Protein AF-A0A7V2W5A9-F1 (afdb_monomer_lite)

Structure (mmCIF, N/CA/C/O backbone):
data_AF-A0A7V2W5A9-F1
#
_entry.id   AF-A0A7V2W5A9-F1
#
loop_
_atom_site.group_PDB
_atom_site.id
_atom_site.type_symbol
_atom_site.label_atom_id
_atom_site.label_alt_id
_atom_site.label_comp_id
_atom_site.label_asym_id
_atom_site.label_entity_id
_atom_site.label_seq_id
_atom_site.pdbx_PDB_ins_code
_atom_site.Cartn_x
_atom_site.Cartn_y
_atom_site.Cartn_z
_atom_site.occupancy
_atom_site.B_iso_or_equiv
_atom_site.auth_seq_id
_atom_site.auth_comp_id
_atom_site.auth_asym_id
_atom_site.auth_atom_id
_atom_site.pdbx_PDB_model_num
ATOM 1 N N . MET A 1 1 ? -8.455 42.600 75.336 1.00 36.53 1 MET A N 1
ATOM 2 C CA . MET A 1 1 ? -7.181 43.106 74.773 1.00 36.53 1 MET A CA 1
ATOM 3 C C . MET A 1 1 ? -6.445 41.886 74.220 1.00 36.53 1 MET A C 1
ATOM 5 O O . MET A 1 1 ? -6.240 40.963 74.986 1.00 36.53 1 MET A O 1
ATOM 9 N N . LYS A 1 2 ? -6.427 41.684 72.889 1.00 42.41 2 LYS A N 1
ATOM 10 C CA . LYS A 1 2 ? -5.271 41.972 72.000 1.00 42.41 2 LYS A CA 1
ATOM 11 C C . LYS A 1 2 ? -4.035 41.168 72.474 1.00 42.41 2 LYS A C 1
ATOM 13 O O . LYS A 1 2 ? -3.541 41.466 73.545 1.00 42.41 2 LYS A O 1
ATOM 18 N N . ASN A 1 3 ? -3.520 40.133 71.799 1.00 45.41 3 ASN A N 1
ATOM 19 C CA . ASN A 1 3 ? -3.245 40.004 70.365 1.00 45.41 3 ASN A CA 1
ATOM 20 C C . ASN A 1 3 ? -3.138 38.535 69.910 1.00 45.41 3 ASN A C 1
ATOM 22 O O . ASN A 1 3 ? -2.697 37.664 70.652 1.00 45.41 3 ASN A O 1
ATOM 26 N N . VAL A 1 4 ? -3.516 38.318 68.652 1.00 49.53 4 VAL A N 1
ATOM 27 C CA . VAL A 1 4 ? -3.423 37.076 67.879 1.00 49.53 4 VAL A CA 1
ATOM 28 C C . VAL A 1 4 ? -1.968 36.850 67.450 1.00 49.53 4 VAL A C 1
ATOM 30 O O . VAL A 1 4 ? -1.374 37.734 66.836 1.00 49.53 4 VAL A O 1
ATOM 33 N N . ILE A 1 5 ? -1.399 35.679 67.748 1.00 51.94 5 ILE A N 1
ATOM 34 C CA . ILE A 1 5 ? -0.129 35.222 67.163 1.00 51.94 5 ILE A CA 1
ATOM 35 C C . ILE A 1 5 ? -0.466 34.537 65.836 1.00 51.94 5 ILE A C 1
ATOM 37 O O . ILE A 1 5 ? -1.083 33.475 65.802 1.00 51.94 5 ILE A O 1
ATOM 41 N N . LEU A 1 6 ? -0.111 35.204 64.739 1.00 44.03 6 LEU A N 1
ATOM 42 C CA . LEU A 1 6 ? -0.330 34.758 63.368 1.00 44.03 6 LEU A CA 1
ATOM 43 C C . LEU A 1 6 ? 0.774 33.753 62.986 1.00 44.03 6 LEU A C 1
ATOM 45 O O . LEU A 1 6 ? 1.862 34.139 62.561 1.00 44.03 6 LEU A O 1
ATOM 49 N N . SER A 1 7 ? 0.521 32.457 63.161 1.00 49.25 7 SER A N 1
ATOM 50 C CA . SER A 1 7 ? 1.368 31.400 62.598 1.00 49.25 7 SER A CA 1
ATOM 51 C C . SER A 1 7 ? 1.099 31.289 61.097 1.00 49.25 7 SER A C 1
ATOM 53 O O . SER A 1 7 ? 0.089 30.732 60.672 1.00 49.25 7 SER A O 1
ATOM 55 N N . VAL A 1 8 ? 2.001 31.845 60.286 1.00 46.22 8 VAL A N 1
ATOM 56 C CA . VAL A 1 8 ? 2.023 31.676 58.828 1.00 46.22 8 VAL A CA 1
ATOM 57 C C . VAL A 1 8 ? 2.425 30.231 58.526 1.00 46.22 8 VAL A C 1
ATOM 59 O O . VAL A 1 8 ? 3.604 29.890 58.472 1.00 46.22 8 VAL A O 1
ATOM 62 N N . ALA A 1 9 ? 1.426 29.362 58.384 1.00 49.00 9 ALA A N 1
ATOM 63 C CA . ALA A 1 9 ? 1.604 28.025 57.843 1.00 49.00 9 ALA A CA 1
ATOM 64 C C . ALA A 1 9 ? 1.901 28.145 56.343 1.00 49.00 9 ALA A C 1
ATOM 66 O O . ALA A 1 9 ? 1.064 28.568 55.546 1.00 49.00 9 ALA A O 1
ATOM 67 N N . PHE A 1 10 ? 3.131 27.795 55.990 1.00 45.03 10 PHE A N 1
ATOM 68 C CA . PHE A 1 10 ? 3.640 27.657 54.635 1.00 45.03 10 PHE A CA 1
ATOM 69 C C . PHE A 1 10 ? 2.857 26.531 53.927 1.00 45.03 10 PHE A C 1
ATOM 71 O O . PHE A 1 10 ? 3.225 25.360 53.987 1.00 45.03 10 PHE A O 1
ATOM 78 N N . LEU A 1 11 ? 1.729 26.871 53.297 1.00 42.75 11 LEU A N 1
ATOM 79 C CA . LEU A 1 11 ? 1.000 25.984 52.388 1.00 42.75 11 LEU A CA 1
ATOM 80 C C . LEU A 1 11 ? 1.792 25.897 51.080 1.00 42.75 11 LEU A C 1
ATOM 82 O O . LEU A 1 11 ? 1.530 26.605 50.108 1.00 42.75 11 LEU A O 1
ATOM 86 N N . LEU A 1 12 ? 2.801 25.025 51.085 1.00 46.38 12 LEU A N 1
ATOM 87 C CA . LEU A 1 12 ? 3.391 24.463 49.877 1.00 46.38 12 LEU A CA 1
ATOM 88 C C . LEU A 1 12 ? 2.286 23.704 49.139 1.00 46.38 12 LEU A C 1
ATOM 90 O O . LEU A 1 12 ? 2.036 22.527 49.395 1.00 46.38 12 LEU A O 1
ATOM 94 N N . PHE A 1 13 ? 1.608 24.398 48.227 1.00 51.25 13 PHE A N 1
ATOM 95 C CA . PHE A 1 13 ? 0.868 23.760 47.152 1.00 51.25 13 PHE A CA 1
ATOM 96 C C . PHE A 1 13 ? 1.877 22.978 46.308 1.00 51.25 13 PHE A C 1
ATOM 98 O O . PHE A 1 13 ? 2.523 23.517 45.411 1.00 51.25 13 PHE A O 1
ATOM 105 N N . GLY A 1 14 ? 2.033 21.697 46.636 1.00 50.50 14 GLY A N 1
ATOM 106 C CA . GLY A 1 14 ? 2.596 20.713 45.731 1.00 50.50 14 GLY A CA 1
ATOM 107 C C . GLY A 1 14 ? 1.685 20.633 44.516 1.00 50.50 14 GLY A C 1
ATOM 108 O O . GLY A 1 14 ? 0.684 19.921 44.530 1.00 50.50 14 GLY A O 1
ATOM 109 N N . LEU A 1 15 ? 2.007 21.405 43.480 1.00 51.94 15 LEU A N 1
ATOM 110 C CA . LEU A 1 15 ? 1.480 21.160 42.149 1.00 51.94 15 LEU A CA 1
ATOM 111 C C . LEU A 1 15 ? 1.852 19.712 41.801 1.00 51.94 15 LEU A C 1
ATOM 113 O O . LEU A 1 15 ? 3.042 19.383 41.865 1.00 51.94 15 LEU A O 1
ATOM 117 N N . PRO A 1 16 ? 0.899 18.833 41.443 1.00 52.03 16 PRO A N 1
ATOM 118 C CA . PRO A 1 16 ? 1.269 17.608 40.769 1.00 52.03 16 PRO A CA 1
ATOM 119 C C . PRO A 1 16 ? 1.918 18.044 39.458 1.00 52.03 16 PRO A C 1
ATOM 121 O O . PRO A 1 16 ? 1.254 18.506 38.530 1.00 52.03 16 PRO A O 1
ATOM 124 N N . VAL A 1 17 ? 3.246 17.961 39.413 1.00 51.31 17 VAL A N 1
ATOM 125 C CA . VAL A 1 17 ? 3.994 17.976 38.166 1.00 51.31 17 VAL A CA 1
ATOM 126 C C . VAL A 1 17 ? 3.493 16.753 37.418 1.00 51.31 17 VAL A C 1
ATOM 128 O O . VAL A 1 17 ? 3.913 15.628 37.685 1.00 51.31 17 VAL A O 1
ATOM 131 N N . PHE A 1 18 ? 2.523 16.960 36.528 1.00 56.31 18 PHE A N 1
ATOM 132 C CA . PHE A 1 18 ? 2.207 15.987 35.505 1.00 56.31 18 PHE A CA 1
ATOM 133 C C . PHE A 1 18 ? 3.495 15.811 34.714 1.00 56.31 18 PHE A C 1
ATOM 135 O O . PHE A 1 18 ? 3.869 16.665 33.912 1.00 56.31 18 PHE A O 1
ATOM 142 N N . SER A 1 19 ? 4.209 14.727 35.008 1.00 40.50 19 SER A N 1
ATOM 143 C CA . SER A 1 19 ? 5.257 14.211 34.149 1.00 40.50 19 SER A CA 1
ATOM 144 C C . SER A 1 19 ? 4.586 13.899 32.816 1.00 40.50 19 SER A C 1
ATOM 146 O O . SER A 1 19 ? 4.001 12.833 32.632 1.00 40.50 19 SER A O 1
ATOM 148 N N . GLN A 1 20 ? 4.578 14.881 31.913 1.00 50.53 20 GLN A N 1
ATOM 149 C CA . GLN A 1 20 ? 4.305 14.659 30.506 1.00 50.53 20 GLN A CA 1
ATOM 150 C C . GLN A 1 20 ? 5.474 13.820 30.021 1.00 50.53 20 GLN A C 1
ATOM 152 O O . GLN A 1 20 ? 6.521 14.340 29.639 1.00 50.53 20 GLN A O 1
ATOM 157 N N . THR A 1 21 ? 5.327 12.502 30.139 1.00 51.62 21 THR A N 1
ATOM 158 C CA . THR A 1 21 ? 6.227 11.569 29.481 1.00 51.62 21 THR A CA 1
ATOM 159 C C . THR A 1 21 ? 6.187 11.976 28.013 1.00 51.62 21 THR A C 1
ATOM 161 O O . THR A 1 21 ? 5.092 11.984 27.442 1.00 51.62 21 THR A O 1
ATOM 164 N N . PRO A 1 22 ? 7.306 12.410 27.408 1.00 47.84 22 PRO A N 1
ATOM 165 C CA . PRO A 1 22 ? 7.293 12.727 25.995 1.00 47.84 22 PRO A CA 1
ATOM 166 C C . PRO A 1 22 ? 6.812 11.466 25.286 1.00 47.84 22 PRO A C 1
ATOM 168 O O . PRO A 1 22 ? 7.380 10.390 25.488 1.00 47.84 22 PRO A O 1
ATOM 171 N N . LEU A 1 23 ? 5.704 11.589 24.548 1.00 55.34 23 LEU A N 1
ATOM 172 C CA . LEU A 1 23 ? 5.180 10.514 23.717 1.00 55.34 23 LEU A CA 1
ATOM 173 C C . LEU A 1 23 ? 6.363 9.964 22.925 1.00 55.34 23 LEU A C 1
ATOM 175 O O . LEU A 1 23 ? 7.012 10.708 22.186 1.00 55.34 23 LEU A O 1
ATOM 179 N N . ALA A 1 24 ? 6.688 8.688 23.144 1.00 53.81 24 ALA A N 1
ATOM 180 C CA . ALA A 1 24 ? 7.722 8.024 22.371 1.00 53.81 24 ALA A CA 1
ATOM 181 C C . ALA A 1 24 ? 7.428 8.249 20.876 1.00 53.81 24 ALA A C 1
ATOM 183 O O . ALA A 1 24 ? 6.248 8.269 20.501 1.00 53.81 24 ALA A O 1
ATOM 184 N N . PRO A 1 25 ? 8.454 8.434 20.024 1.00 59.91 25 PRO A N 1
ATOM 185 C CA . PRO A 1 25 ? 8.235 8.637 18.600 1.00 59.91 25 PRO A CA 1
ATOM 186 C C . PRO A 1 25 ? 7.333 7.527 18.056 1.00 59.91 25 PRO A C 1
ATOM 188 O O . PRO A 1 25 ? 7.646 6.345 18.206 1.00 59.91 25 PRO A O 1
ATOM 191 N N . GLN A 1 26 ? 6.195 7.901 17.467 1.00 72.38 26 GLN A N 1
ATOM 192 C CA . GLN A 1 26 ? 5.292 6.923 16.870 1.00 72.38 26 GLN A CA 1
ATOM 193 C C . GLN A 1 26 ? 6.015 6.198 15.734 1.00 72.38 26 GLN A C 1
ATOM 195 O O . GLN A 1 26 ? 6.620 6.835 14.869 1.00 72.38 26 GLN A O 1
ATOM 200 N N . SER A 1 27 ? 5.921 4.870 15.720 1.00 88.81 27 SER A N 1
ATOM 201 C CA . SER A 1 27 ? 6.413 4.046 14.610 1.00 88.81 27 SER A CA 1
ATOM 202 C C . SER A 1 27 ? 5.723 4.416 13.290 1.00 88.81 27 SER A C 1
ATOM 204 O O . SER A 1 27 ? 4.585 4.887 13.294 1.00 88.81 27 SER A O 1
ATOM 206 N N . GLU A 1 28 ? 6.364 4.145 12.149 1.00 89.94 28 GLU A N 1
ATOM 207 C CA . GLU A 1 28 ? 5.771 4.388 10.820 1.00 89.94 28 GLU A CA 1
ATOM 208 C C . GLU A 1 28 ? 4.409 3.689 10.659 1.00 89.94 28 GLU A C 1
ATOM 210 O O . GLU A 1 28 ? 3.465 4.260 10.114 1.00 89.94 28 GLU A O 1
ATOM 215 N N . ALA A 1 29 ? 4.268 2.484 11.224 1.00 91.75 29 ALA A N 1
ATOM 216 C CA . ALA A 1 29 ? 3.006 1.751 11.250 1.00 91.75 29 ALA A CA 1
ATOM 217 C C . ALA A 1 29 ? 1.906 2.489 12.029 1.00 91.75 29 ALA A C 1
ATOM 219 O O . ALA A 1 29 ? 0.757 2.502 11.589 1.00 91.75 29 ALA A O 1
ATOM 220 N N . GLN A 1 30 ? 2.241 3.114 13.161 1.00 94.12 30 GLN A N 1
ATOM 221 C CA . GLN A 1 30 ? 1.292 3.911 13.943 1.00 94.12 30 GLN A CA 1
ATOM 222 C C . GLN A 1 30 ? 0.895 5.183 13.197 1.00 94.12 30 GLN A C 1
ATOM 224 O O . GLN A 1 30 ? -0.295 5.443 13.063 1.00 94.12 30 GLN A O 1
ATOM 229 N N . GLN A 1 31 ? 1.858 5.920 12.641 1.00 92.75 31 GLN A N 1
ATOM 230 C CA . GLN A 1 31 ? 1.579 7.154 11.896 1.00 92.75 31 GLN A CA 1
ATOM 231 C C . GLN A 1 31 ? 0.649 6.901 10.704 1.00 92.75 31 GLN A C 1
ATOM 233 O O . GLN A 1 31 ? -0.338 7.613 10.514 1.00 92.75 31 GLN A O 1
ATOM 238 N N . LEU A 1 32 ? 0.928 5.848 9.931 1.00 92.62 32 LEU A N 1
ATOM 239 C CA . LEU A 1 32 ? 0.083 5.450 8.810 1.00 92.62 32 LEU A CA 1
ATOM 240 C C . LEU A 1 32 ? -1.301 4.990 9.288 1.00 92.62 32 LEU A C 1
ATOM 242 O O . LEU A 1 32 ? -2.311 5.341 8.687 1.00 92.62 32 LEU A O 1
ATOM 246 N N . THR A 1 33 ? -1.371 4.259 10.402 1.00 95.38 33 THR A N 1
ATOM 247 C CA . THR A 1 33 ? -2.655 3.842 10.983 1.00 95.38 33 THR A CA 1
ATOM 248 C C . THR A 1 33 ? -3.508 5.035 11.392 1.00 95.38 33 THR A C 1
ATOM 250 O O . THR A 1 33 ? -4.687 5.057 11.057 1.00 95.38 33 THR A O 1
ATOM 253 N N . GLU A 1 34 ? -2.937 6.035 12.064 1.00 95.31 34 GLU A N 1
ATOM 254 C CA . GLU A 1 34 ? -3.666 7.248 12.455 1.00 95.31 34 GLU A CA 1
ATOM 255 C C . GLU A 1 34 ? -4.186 8.013 11.238 1.00 95.31 34 GLU A C 1
ATOM 257 O O . GLU A 1 34 ? -5.321 8.491 11.223 1.00 95.31 34 GLU A O 1
ATOM 262 N N . LYS A 1 35 ? -3.382 8.085 10.177 1.00 93.75 35 LYS A N 1
ATOM 263 C CA . LYS A 1 35 ? -3.783 8.770 8.952 1.00 93.75 35 LYS A CA 1
ATOM 264 C C . LYS A 1 35 ? -4.927 8.054 8.236 1.00 93.75 35 LYS A C 1
ATOM 266 O O . LYS A 1 35 ? -5.906 8.696 7.857 1.00 93.75 35 LYS A O 1
ATOM 271 N N . LEU A 1 36 ? -4.861 6.725 8.139 1.00 94.25 36 LEU A N 1
ATOM 272 C CA . LEU A 1 36 ? -5.949 5.910 7.595 1.00 94.25 36 LEU A CA 1
ATOM 273 C C . LEU A 1 36 ? -7.187 5.948 8.503 1.00 94.25 36 LEU A C 1
ATOM 275 O O . LEU A 1 36 ? -8.307 5.972 7.995 1.00 94.25 36 LEU A O 1
ATOM 279 N N . ALA A 1 37 ? -6.998 6.007 9.824 1.00 96.25 37 ALA A N 1
ATOM 280 C CA . ALA A 1 37 ? -8.078 6.161 10.791 1.00 96.25 37 ALA A CA 1
ATOM 281 C C . ALA A 1 37 ? -8.835 7.470 10.580 1.00 96.25 37 ALA A C 1
ATOM 283 O O . ALA A 1 37 ? -10.057 7.446 10.461 1.00 96.25 37 ALA A O 1
ATOM 284 N N . ALA A 1 38 ? -8.122 8.587 10.435 1.00 95.94 38 ALA A N 1
ATOM 285 C CA . ALA A 1 38 ? -8.730 9.877 10.127 1.00 95.94 38 ALA A CA 1
ATOM 286 C C . ALA A 1 38 ? -9.415 9.877 8.751 1.00 95.94 38 ALA A C 1
ATOM 288 O O . ALA A 1 38 ? -10.526 10.379 8.600 1.00 95.94 38 ALA A O 1
ATOM 289 N N . LYS A 1 39 ? -8.768 9.284 7.745 1.00 94.19 39 LYS A N 1
ATOM 290 C CA . LYS A 1 39 ? -9.245 9.271 6.361 1.00 94.19 39 LYS A CA 1
ATOM 291 C C . LYS A 1 39 ? -10.537 8.482 6.168 1.00 94.19 39 LYS A C 1
ATOM 293 O O . LYS A 1 39 ? -11.439 8.942 5.471 1.00 94.19 39 LYS A O 1
ATOM 298 N N . TYR A 1 40 ? -10.605 7.288 6.744 1.00 95.56 40 TYR A N 1
ATOM 299 C CA . TYR A 1 40 ? -11.774 6.418 6.637 1.00 95.56 40 TYR A CA 1
ATOM 300 C C . TYR A 1 40 ? -12.713 6.558 7.836 1.00 95.56 40 TYR A C 1
ATOM 302 O O . TYR A 1 40 ? -13.711 5.852 7.892 1.00 95.56 40 TYR A O 1
ATOM 310 N N . ASN A 1 41 ? -12.419 7.448 8.789 1.00 96.69 41 ASN A N 1
ATOM 311 C CA . ASN A 1 41 ? -13.156 7.554 10.047 1.00 96.69 41 ASN A CA 1
ATOM 312 C C . ASN A 1 41 ? -13.314 6.173 10.719 1.0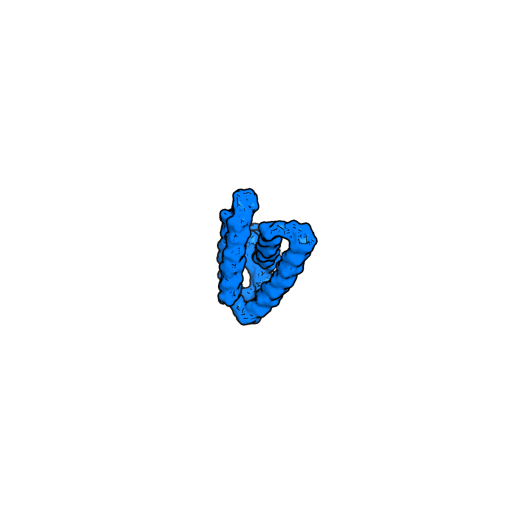0 96.69 41 ASN A C 1
ATOM 314 O O . ASN A 1 41 ? -14.428 5.693 10.933 1.00 96.69 41 ASN A O 1
ATOM 318 N N . LEU A 1 42 ? -12.187 5.486 10.935 1.00 97.44 42 LEU A N 1
ATOM 319 C CA . LEU A 1 42 ? -12.172 4.133 11.494 1.00 97.44 42 LEU A CA 1
ATOM 320 C C . LEU A 1 42 ? -12.645 4.141 12.949 1.00 97.44 42 LEU A C 1
ATOM 322 O O . LEU A 1 42 ? -12.292 5.034 13.719 1.00 97.44 42 LEU A O 1
ATOM 326 N N . THR A 1 43 ? -13.384 3.105 13.342 1.00 97.88 43 THR A N 1
ATOM 327 C CA . THR A 1 43 ? -13.659 2.840 14.760 1.00 97.88 43 THR A CA 1
ATOM 328 C C . THR A 1 43 ? -12.380 2.427 15.493 1.00 97.88 43 THR A C 1
ATOM 330 O O . THR A 1 43 ? -11.403 2.018 14.865 1.00 97.88 43 THR A O 1
ATOM 333 N N . GLU A 1 44 ? -12.383 2.472 16.826 1.00 97.25 44 GLU A N 1
ATOM 334 C CA . GLU A 1 44 ? -11.228 2.023 17.621 1.00 97.25 44 GLU A CA 1
ATOM 335 C C . GLU A 1 44 ? -10.867 0.551 17.349 1.00 97.25 44 GLU A C 1
ATOM 337 O O . GLU A 1 44 ? -9.688 0.222 17.212 1.00 97.25 44 GLU A O 1
ATOM 342 N N . ASP A 1 45 ? -11.865 -0.316 17.155 1.00 97.56 45 ASP A N 1
ATOM 343 C CA . ASP A 1 45 ? -11.641 -1.720 16.788 1.00 97.56 45 ASP A CA 1
ATOM 344 C C . ASP A 1 45 ? -10.984 -1.839 15.403 1.00 97.56 45 ASP A C 1
ATOM 346 O O . ASP A 1 45 ? -9.964 -2.511 15.235 1.00 97.56 45 ASP A O 1
ATOM 350 N N . GLN A 1 46 ? -11.511 -1.121 14.403 1.00 97.81 46 GLN A N 1
ATOM 351 C CA . GLN A 1 46 ? -10.933 -1.095 13.056 1.00 97.81 46 GLN A CA 1
ATOM 352 C C . GLN A 1 46 ? -9.516 -0.517 13.051 1.00 97.81 46 GLN A C 1
ATOM 354 O O . GLN A 1 46 ? -8.667 -0.953 12.274 1.00 97.81 46 GLN A O 1
ATOM 359 N N . LYS A 1 47 ? -9.252 0.473 13.903 1.00 97.88 47 LYS A N 1
ATOM 360 C CA . LYS A 1 47 ? -7.946 1.106 14.062 1.00 97.88 47 LYS A CA 1
ATOM 361 C C . LYS A 1 47 ? -6.930 0.145 14.682 1.00 97.88 47 LYS A C 1
ATOM 363 O O . LYS A 1 47 ? -5.796 0.083 14.203 1.00 97.88 47 LYS A O 1
ATOM 368 N N . ALA A 1 48 ? -7.326 -0.640 15.684 1.00 97.19 48 ALA A N 1
ATOM 369 C CA . ALA A 1 48 ? -6.481 -1.686 16.258 1.00 97.19 48 ALA A CA 1
ATOM 370 C C . ALA A 1 48 ? -6.120 -2.754 15.211 1.00 97.19 48 ALA A C 1
ATOM 372 O O . ALA A 1 48 ? -4.941 -3.085 15.042 1.00 97.19 48 ALA A O 1
ATOM 373 N N . ASP A 1 49 ? -7.103 -3.217 14.436 1.00 97.25 49 ASP A N 1
ATOM 374 C CA . ASP A 1 49 ? -6.868 -4.157 13.335 1.00 97.25 49 ASP A CA 1
ATOM 375 C C . ASP A 1 49 ? -5.976 -3.547 12.244 1.00 97.25 49 ASP A C 1
ATOM 377 O O . ASP A 1 49 ? -5.058 -4.200 11.736 1.00 97.25 49 ASP A O 1
ATOM 381 N N . MET A 1 50 ? -6.194 -2.273 11.909 1.00 96.31 50 MET A N 1
ATOM 382 C CA . MET A 1 50 ? -5.384 -1.546 10.933 1.00 96.31 50 MET A CA 1
ATOM 383 C C . MET A 1 50 ? -3.922 -1.471 11.374 1.00 96.31 50 MET A C 1
ATOM 385 O O . MET A 1 50 ? -3.031 -1.713 10.558 1.00 96.31 50 MET A O 1
ATOM 389 N N . LEU A 1 51 ? -3.657 -1.233 12.661 1.00 96.44 51 LEU A N 1
ATOM 390 C CA . LEU A 1 51 ? -2.296 -1.206 13.193 1.00 96.44 51 LEU A CA 1
ATOM 391 C C . LEU A 1 51 ? -1.563 -2.529 12.958 1.00 96.44 51 LEU A C 1
ATOM 393 O O . LEU A 1 51 ? -0.427 -2.529 12.475 1.00 96.44 51 LEU A O 1
ATOM 397 N N . VAL A 1 52 ? -2.217 -3.657 13.238 1.00 96.38 52 VAL A N 1
ATOM 398 C CA . VAL A 1 52 ? -1.642 -4.993 13.003 1.00 96.38 52 VAL A CA 1
ATOM 399 C C . VAL A 1 52 ? -1.339 -5.199 11.517 1.00 96.38 52 VAL A C 1
ATOM 401 O O . VAL A 1 52 ? -0.292 -5.745 11.145 1.00 96.38 52 VAL A O 1
ATOM 404 N N . VAL A 1 53 ? -2.236 -4.733 10.647 1.00 94.69 53 VAL A N 1
ATOM 405 C CA . VAL A 1 53 ? -2.061 -4.804 9.193 1.00 94.69 53 VAL A CA 1
ATOM 406 C C . VAL A 1 53 ? -0.858 -3.979 8.747 1.00 94.69 53 VAL A C 1
ATOM 408 O O . VAL A 1 53 ? -0.046 -4.501 7.975 1.00 94.69 53 VAL A O 1
ATOM 411 N N . GLN A 1 54 ? -0.698 -2.754 9.255 1.00 94.31 54 GLN A N 1
ATOM 412 C CA . GLN A 1 54 ? 0.441 -1.904 8.910 1.00 94.31 54 GLN A CA 1
ATOM 413 C C . GLN A 1 54 ? 1.756 -2.484 9.419 1.00 94.31 54 GLN A C 1
ATOM 415 O O . GLN A 1 54 ? 2.699 -2.609 8.642 1.00 94.31 54 GLN A O 1
ATOM 420 N N . GLN A 1 55 ? 1.816 -2.945 10.669 1.00 94.62 55 GLN A N 1
ATOM 421 C CA . GLN A 1 55 ? 3.015 -3.593 11.215 1.00 94.62 55 GLN A CA 1
ATOM 422 C C . GLN A 1 55 ? 3.467 -4.781 10.355 1.00 94.62 55 GLN A C 1
ATOM 424 O O . GLN A 1 55 ? 4.649 -4.909 10.025 1.00 94.62 55 GLN A O 1
ATOM 429 N N . ARG A 1 56 ? 2.522 -5.634 9.937 1.00 94.44 56 ARG A N 1
ATOM 430 C CA . ARG A 1 56 ? 2.813 -6.745 9.024 1.00 94.44 56 ARG A CA 1
ATOM 431 C C . ARG A 1 56 ? 3.282 -6.249 7.658 1.00 94.44 56 ARG A C 1
ATOM 433 O O . ARG A 1 56 ? 4.201 -6.838 7.100 1.00 94.44 56 ARG A O 1
ATOM 440 N N . ASN A 1 57 ? 2.656 -5.208 7.113 1.00 91.44 57 ASN A N 1
ATOM 441 C CA . ASN A 1 57 ? 3.030 -4.657 5.813 1.00 91.44 57 ASN A CA 1
ATOM 442 C C . ASN A 1 57 ? 4.469 -4.119 5.830 1.00 91.44 57 ASN A C 1
ATOM 444 O O . ASN A 1 57 ? 5.262 -4.501 4.975 1.00 91.44 57 ASN A O 1
ATOM 448 N N . PHE A 1 58 ? 4.834 -3.330 6.843 1.00 92.00 58 PHE A N 1
ATOM 449 C CA . PHE A 1 58 ? 6.197 -2.815 7.009 1.00 92.00 58 PHE A CA 1
ATOM 450 C C . PHE A 1 58 ? 7.230 -3.934 7.166 1.00 92.00 58 PHE A C 1
ATOM 452 O O . PHE A 1 58 ? 8.258 -3.905 6.492 1.00 92.00 58 PHE A O 1
ATOM 459 N N . ARG A 1 59 ? 6.944 -4.963 7.978 1.00 94.19 59 ARG A N 1
ATOM 460 C CA . ARG A 1 59 ? 7.835 -6.128 8.101 1.00 94.19 59 ARG A CA 1
ATOM 461 C C . ARG A 1 59 ? 8.023 -6.842 6.761 1.00 94.19 59 ARG A C 1
ATOM 463 O O . ARG A 1 59 ? 9.151 -7.068 6.345 1.00 94.19 59 ARG A O 1
ATOM 470 N N . ASN A 1 60 ? 6.930 -7.144 6.063 1.00 93.00 60 ASN A N 1
ATOM 471 C CA . ASN A 1 60 ? 6.993 -7.841 4.780 1.00 93.00 60 ASN A CA 1
ATOM 472 C C . ASN A 1 60 ? 7.713 -7.018 3.697 1.00 93.00 60 ASN A C 1
ATOM 474 O O . ASN A 1 60 ? 8.336 -7.595 2.812 1.00 93.00 60 ASN A O 1
ATOM 478 N N . LEU A 1 61 ? 7.603 -5.685 3.738 1.00 91.12 61 LEU A N 1
ATOM 479 C CA . LEU A 1 61 ? 8.340 -4.791 2.843 1.00 91.12 61 LEU A CA 1
ATOM 480 C C . LEU A 1 61 ? 9.841 -4.824 3.147 1.00 91.12 61 LEU A C 1
ATOM 482 O O . LEU A 1 61 ? 10.637 -4.964 2.221 1.00 91.12 61 LEU A O 1
ATOM 486 N N . ALA A 1 62 ? 10.220 -4.767 4.425 1.00 92.12 62 ALA A N 1
ATOM 487 C CA . ALA A 1 62 ? 11.617 -4.876 4.838 1.00 92.12 62 ALA A CA 1
ATOM 488 C C . ALA A 1 62 ? 12.242 -6.217 4.407 1.00 92.12 62 ALA A C 1
ATOM 490 O O . ALA A 1 62 ? 13.363 -6.236 3.911 1.00 92.12 62 ALA A O 1
ATOM 491 N N . GLU A 1 63 ? 11.497 -7.323 4.508 1.00 94.81 63 GLU A N 1
ATOM 492 C CA . GLU A 1 63 ? 11.952 -8.665 4.105 1.00 94.81 63 GLU A CA 1
ATOM 493 C C . GLU A 1 63 ? 12.259 -8.807 2.605 1.00 94.81 63 GLU A C 1
ATOM 495 O O . GLU A 1 63 ? 12.970 -9.732 2.208 1.00 94.81 63 GLU A O 1
ATOM 500 N N . ILE A 1 64 ? 11.709 -7.936 1.755 1.00 93.94 64 ILE A N 1
ATOM 501 C CA . ILE A 1 64 ? 11.903 -8.014 0.301 1.00 93.94 64 ILE A CA 1
ATOM 502 C C . ILE A 1 64 ? 12.805 -6.911 -0.246 1.00 93.94 64 ILE A C 1
ATOM 504 O O . ILE A 1 64 ? 13.087 -6.934 -1.442 1.00 93.94 64 ILE A O 1
ATOM 508 N N . GLU A 1 65 ? 13.259 -5.956 0.568 1.00 91.44 65 GLU A N 1
ATOM 509 C CA . GLU A 1 65 ? 13.973 -4.775 0.064 1.00 91.44 65 GLU A CA 1
ATOM 510 C C . GLU A 1 65 ? 15.296 -5.147 -0.627 1.00 91.44 65 GLU A C 1
ATOM 512 O O . GLU A 1 65 ? 15.606 -4.611 -1.691 1.00 91.44 65 GLU A O 1
ATOM 517 N N . ASP A 1 66 ? 16.009 -6.163 -0.133 1.00 94.69 66 ASP A N 1
ATOM 518 C CA . ASP A 1 66 ? 17.241 -6.666 -0.760 1.00 94.69 66 ASP A CA 1
ATOM 519 C C . ASP A 1 66 ? 17.012 -7.216 -2.181 1.00 94.69 66 ASP A C 1
ATOM 521 O O . ASP A 1 66 ? 17.909 -7.188 -3.036 1.00 94.69 66 ASP A O 1
ATOM 525 N N . LEU A 1 67 ? 15.792 -7.684 -2.484 1.00 94.94 67 LEU A N 1
ATOM 526 C CA . LEU A 1 67 ? 15.431 -8.183 -3.815 1.00 94.94 67 LEU A CA 1
ATOM 527 C C . LEU A 1 67 ? 15.423 -7.074 -4.862 1.00 94.94 67 LEU A C 1
ATOM 529 O O . LEU A 1 67 ? 15.583 -7.363 -6.046 1.00 94.94 67 LEU A O 1
ATOM 533 N N . LYS A 1 68 ? 15.273 -5.813 -4.452 1.00 90.38 68 LYS A N 1
ATOM 534 C CA . LYS A 1 68 ? 15.218 -4.668 -5.363 1.00 90.38 68 LYS A CA 1
ATOM 535 C C . LYS A 1 68 ? 16.438 -4.587 -6.276 1.00 90.38 68 LYS A C 1
ATOM 537 O O . LYS A 1 68 ? 16.287 -4.311 -7.462 1.00 90.38 68 LYS A O 1
ATOM 542 N N . ASN A 1 69 ? 17.621 -4.872 -5.731 1.00 91.31 69 ASN A N 1
ATOM 543 C CA . ASN A 1 69 ? 18.886 -4.809 -6.464 1.00 91.31 69 ASN A CA 1
ATOM 544 C C . ASN A 1 69 ? 19.384 -6.195 -6.899 1.00 91.31 69 ASN A C 1
ATOM 546 O O . ASN A 1 69 ? 20.076 -6.305 -7.906 1.00 91.31 69 ASN A O 1
ATOM 550 N N . THR A 1 70 ? 19.036 -7.254 -6.160 1.00 95.94 70 THR A N 1
ATOM 551 C CA . THR A 1 70 ? 19.533 -8.617 -6.429 1.00 95.94 70 THR A CA 1
ATOM 552 C C . THR A 1 70 ? 18.655 -9.401 -7.405 1.00 95.94 70 THR A C 1
ATOM 554 O O . THR A 1 70 ? 19.168 -10.170 -8.216 1.00 95.94 70 THR A O 1
ATOM 557 N N . ASN A 1 71 ? 17.332 -9.214 -7.362 1.00 95.81 71 ASN A N 1
ATOM 558 C CA . ASN A 1 71 ? 16.378 -9.863 -8.261 1.00 95.81 71 ASN A CA 1
ATOM 559 C C . ASN A 1 71 ? 15.125 -8.983 -8.475 1.00 95.81 71 ASN A C 1
ATOM 561 O O . ASN A 1 71 ? 14.064 -9.247 -7.891 1.00 95.81 71 ASN A O 1
ATOM 565 N N . PRO A 1 72 ? 15.215 -7.958 -9.346 1.00 91.50 72 PRO A N 1
ATOM 566 C CA . PRO A 1 72 ? 14.145 -6.975 -9.535 1.00 91.50 72 PRO A CA 1
ATOM 567 C C . PRO A 1 72 ? 12.810 -7.592 -9.974 1.00 91.50 72 PRO A C 1
ATOM 569 O O . PRO A 1 72 ? 11.738 -7.149 -9.564 1.00 91.50 72 PRO A O 1
ATOM 572 N N . MET A 1 73 ? 12.856 -8.662 -10.775 1.00 92.62 73 MET A N 1
ATOM 573 C CA . MET A 1 73 ? 11.661 -9.383 -11.220 1.00 92.62 73 MET A CA 1
ATOM 574 C C . MET A 1 73 ? 10.929 -10.033 -10.037 1.00 92.62 73 MET A C 1
ATOM 576 O O . MET A 1 73 ? 9.700 -9.962 -9.936 1.00 92.62 73 MET A O 1
ATOM 580 N N . LEU A 1 74 ? 11.670 -10.672 -9.127 1.00 94.88 74 LEU A N 1
ATOM 581 C CA . LEU A 1 74 ? 11.086 -11.274 -7.931 1.00 94.88 74 LEU A CA 1
ATOM 582 C C . LEU A 1 74 ? 10.560 -10.204 -6.966 1.00 94.88 74 LEU A C 1
ATOM 584 O O . LEU A 1 74 ? 9.472 -10.386 -6.417 1.00 94.88 74 LEU A O 1
ATOM 588 N N . TYR A 1 75 ? 11.271 -9.083 -6.818 1.00 93.31 75 TYR A N 1
ATOM 589 C CA . TYR A 1 75 ? 10.820 -7.932 -6.028 1.00 93.31 75 TYR A CA 1
ATOM 590 C C . TYR A 1 75 ? 9.446 -7.428 -6.489 1.00 93.31 75 TYR A C 1
ATOM 592 O O . TYR A 1 75 ? 8.507 -7.357 -5.693 1.00 93.31 75 TYR A O 1
ATOM 600 N N . VAL A 1 76 ? 9.284 -7.188 -7.796 1.00 92.75 76 VAL A N 1
ATOM 601 C CA . VAL A 1 76 ? 8.003 -6.768 -8.391 1.00 92.75 76 VAL A CA 1
ATOM 602 C C . VAL A 1 76 ? 6.889 -7.773 -8.095 1.00 92.75 76 VAL A C 1
ATOM 604 O O . VAL A 1 76 ? 5.791 -7.387 -7.688 1.00 92.75 76 VAL A O 1
ATOM 607 N N . ARG A 1 77 ? 7.154 -9.074 -8.261 1.00 94.44 77 ARG A N 1
ATOM 608 C CA . ARG A 1 77 ? 6.163 -10.127 -7.975 1.00 94.44 77 ARG A CA 1
ATOM 609 C C . ARG A 1 77 ? 5.741 -10.130 -6.505 1.00 94.44 77 ARG A C 1
ATOM 611 O O . ARG A 1 77 ? 4.549 -10.253 -6.221 1.00 94.44 77 ARG A O 1
ATOM 618 N N . LYS A 1 78 ? 6.690 -9.971 -5.578 1.00 94.38 78 LYS A N 1
ATOM 619 C CA . LYS A 1 78 ? 6.412 -9.903 -4.136 1.00 94.38 78 LYS A CA 1
ATOM 620 C C . LYS A 1 78 ? 5.593 -8.665 -3.779 1.00 94.38 78 LYS A C 1
ATOM 622 O O . LYS A 1 78 ? 4.587 -8.802 -3.090 1.00 94.38 78 LYS A O 1
ATOM 627 N N . LEU A 1 79 ? 5.939 -7.494 -4.312 1.00 92.50 79 LEU A N 1
ATOM 628 C CA . LEU A 1 79 ? 5.157 -6.272 -4.104 1.00 92.50 79 LEU A CA 1
ATOM 629 C C . LEU A 1 79 ? 3.716 -6.404 -4.613 1.00 92.50 79 LEU A C 1
ATOM 631 O O . LEU A 1 79 ? 2.781 -6.048 -3.898 1.00 92.50 79 LEU A O 1
ATOM 635 N N . LYS A 1 80 ? 3.512 -6.973 -5.810 1.00 92.88 80 LYS A N 1
ATOM 636 C CA . LYS A 1 80 ? 2.164 -7.248 -6.342 1.00 92.88 80 LYS A CA 1
ATOM 637 C C . LYS A 1 80 ? 1.363 -8.163 -5.406 1.00 92.88 80 LYS A C 1
ATOM 639 O O . 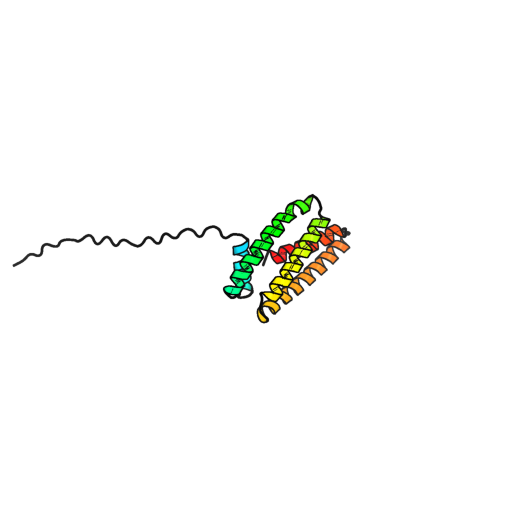LYS A 1 80 ? 0.185 -7.906 -5.163 1.00 92.88 80 LYS A O 1
ATOM 644 N N . ALA A 1 81 ? 1.997 -9.197 -4.850 1.00 94.12 81 ALA A N 1
ATOM 645 C CA . ALA A 1 81 ? 1.355 -10.098 -3.894 1.00 94.12 81 ALA A CA 1
ATOM 646 C C . ALA A 1 81 ? 0.981 -9.390 -2.578 1.00 94.12 81 ALA A C 1
ATOM 648 O O . ALA A 1 81 ? -0.121 -9.599 -2.069 1.00 94.12 81 ALA A O 1
ATOM 649 N N . LEU A 1 82 ? 1.853 -8.518 -2.059 1.00 92.69 82 LEU A N 1
ATOM 650 C CA . LEU A 1 82 ? 1.563 -7.710 -0.869 1.00 92.69 82 LEU A CA 1
ATOM 651 C C . LEU A 1 82 ? 0.397 -6.749 -1.110 1.00 92.69 82 LEU A C 1
ATOM 653 O O . LEU A 1 82 ? -0.528 -6.709 -0.302 1.00 92.69 82 LEU A O 1
ATOM 657 N N . ALA A 1 83 ? 0.387 -6.049 -2.246 1.00 92.38 83 ALA A N 1
ATOM 658 C CA . ALA A 1 83 ? -0.703 -5.149 -2.614 1.00 92.38 83 ALA A CA 1
ATOM 659 C C . ALA A 1 83 ? -2.046 -5.885 -2.748 1.00 92.38 83 ALA A C 1
ATOM 661 O O . ALA A 1 83 ? -3.072 -5.397 -2.275 1.00 92.38 83 ALA A O 1
ATOM 662 N N . TYR A 1 84 ? -2.044 -7.082 -3.344 1.00 93.44 84 TYR A N 1
ATOM 663 C CA . TYR A 1 84 ? -3.238 -7.922 -3.444 1.00 93.44 84 TYR A CA 1
ATOM 664 C C . TYR A 1 84 ? -3.753 -8.365 -2.066 1.00 93.44 84 TYR A C 1
ATOM 666 O O . TYR A 1 84 ? -4.946 -8.257 -1.778 1.00 93.44 84 TYR A O 1
ATOM 674 N N . ALA A 1 85 ? -2.856 -8.826 -1.190 1.00 93.12 85 ALA A N 1
ATOM 675 C CA . ALA A 1 85 ? -3.220 -9.214 0.169 1.00 93.12 85 ALA A CA 1
ATOM 676 C C . ALA A 1 85 ? -3.754 -8.022 0.981 1.00 93.12 85 ALA A C 1
ATOM 678 O O . ALA A 1 85 ? -4.729 -8.169 1.722 1.00 93.12 85 ALA A O 1
ATOM 679 N N . TYR A 1 86 ? -3.148 -6.844 0.816 1.00 93.12 86 TYR A N 1
ATOM 680 C CA . TYR A 1 86 ? -3.597 -5.609 1.449 1.00 93.12 86 TYR A CA 1
ATOM 681 C C . TYR A 1 86 ? -5.001 -5.210 0.982 1.00 93.12 86 TYR A C 1
ATOM 683 O O . TYR A 1 86 ? -5.863 -4.975 1.822 1.00 93.12 86 TYR A O 1
ATOM 691 N N . ASP A 1 87 ? -5.273 -5.227 -0.327 1.00 93.81 87 ASP A N 1
ATOM 692 C CA . ASP A 1 87 ? -6.609 -4.955 -0.887 1.00 93.81 87 ASP A CA 1
ATOM 693 C C . ASP A 1 87 ? -7.673 -5.897 -0.299 1.00 93.81 87 ASP A C 1
ATOM 695 O O . ASP A 1 87 ? -8.720 -5.451 0.176 1.00 93.81 87 ASP A O 1
ATOM 699 N N . GLY A 1 88 ? -7.369 -7.196 -0.217 1.00 95.06 88 GLY A N 1
ATOM 700 C CA . GLY A 1 88 ? -8.250 -8.178 0.419 1.00 95.06 88 GLY A CA 1
ATOM 701 C C . GLY A 1 88 ? -8.498 -7.913 1.909 1.00 95.06 88 GLY A C 1
ATOM 702 O O . GLY A 1 88 ? -9.588 -8.183 2.416 1.00 95.06 88 GLY A O 1
ATOM 703 N N . THR A 1 89 ? -7.517 -7.371 2.631 1.00 95.00 89 THR A N 1
ATOM 704 C CA . THR A 1 89 ? -7.704 -6.930 4.016 1.00 95.00 89 THR A CA 1
ATOM 705 C C . THR A 1 89 ? -8.556 -5.666 4.097 1.00 95.00 89 THR A C 1
ATOM 707 O O . THR A 1 89 ? -9.528 -5.670 4.847 1.00 95.00 89 THR A O 1
ATOM 710 N N . MET A 1 90 ? -8.265 -4.631 3.304 1.00 95.00 90 MET A N 1
ATOM 711 C CA . MET A 1 90 ? -9.029 -3.375 3.305 1.00 95.00 90 MET A CA 1
ATOM 712 C C . MET A 1 90 ? -10.510 -3.624 3.025 1.00 95.00 90 MET A C 1
ATOM 714 O O . MET A 1 90 ? -11.377 -3.108 3.722 1.00 95.00 90 MET A O 1
ATOM 718 N N . ARG A 1 91 ? -10.820 -4.499 2.062 1.00 95.12 91 ARG A N 1
ATOM 719 C CA . ARG A 1 91 ? -12.207 -4.855 1.726 1.00 95.12 91 ARG A CA 1
ATOM 720 C C . ARG A 1 91 ? -12.952 -5.575 2.856 1.00 95.12 91 ARG A C 1
ATOM 722 O O . ARG A 1 91 ? -14.179 -5.538 2.862 1.00 95.12 91 ARG A O 1
ATOM 729 N N . ARG A 1 92 ? -12.239 -6.238 3.771 1.00 96.62 92 ARG A N 1
ATOM 730 C CA . ARG A 1 92 ? -12.828 -6.911 4.941 1.00 96.62 92 ARG A CA 1
ATOM 731 C C . ARG A 1 92 ? -12.931 -5.991 6.155 1.00 96.62 92 ARG A C 1
ATOM 733 O O . ARG A 1 92 ? -13.926 -6.074 6.859 1.00 96.62 92 ARG A O 1
ATOM 740 N N . LEU A 1 93 ? -11.917 -5.155 6.381 1.00 96.62 93 LEU A N 1
ATOM 741 C CA . LEU A 1 93 ? -11.818 -4.264 7.540 1.00 96.62 93 LEU A CA 1
ATOM 742 C C . LEU A 1 93 ? -12.779 -3.077 7.427 1.00 96.62 93 LEU A C 1
ATOM 744 O O . LEU A 1 93 ? -13.446 -2.727 8.396 1.00 96.62 93 LEU A O 1
ATOM 748 N N . LEU A 1 94 ? -12.858 -2.471 6.242 1.00 97.06 94 LEU A N 1
ATOM 749 C CA . LEU A 1 94 ? -13.686 -1.295 5.997 1.00 97.06 94 LEU A CA 1
ATOM 750 C C . LEU A 1 94 ? -15.159 -1.668 5.822 1.00 97.06 94 LEU A C 1
ATOM 752 O O . LEU A 1 94 ? -15.471 -2.678 5.184 1.00 97.06 94 LEU A O 1
ATOM 756 N N . ASP A 1 95 ? -16.060 -0.816 6.302 1.00 97.94 95 ASP A N 1
ATOM 757 C CA . ASP A 1 95 ? -17.501 -0.929 6.075 1.00 97.94 95 ASP A CA 1
ATOM 758 C C . ASP A 1 95 ? -17.917 -0.484 4.655 1.00 97.94 95 ASP A C 1
ATOM 760 O O . ASP A 1 95 ? -17.097 -0.271 3.761 1.00 97.94 95 ASP A O 1
ATOM 764 N N . ARG A 1 96 ? -19.226 -0.398 4.387 1.00 97.06 96 ARG A N 1
ATOM 765 C CA . ARG A 1 96 ? -19.730 -0.045 3.051 1.00 97.06 96 ARG A CA 1
ATOM 766 C C . ARG A 1 96 ? -19.363 1.379 2.624 1.00 97.06 96 ARG A C 1
ATOM 768 O O . ARG A 1 96 ? -19.006 1.552 1.457 1.00 97.06 96 ARG A O 1
ATOM 775 N N . GLU A 1 97 ? -19.488 2.356 3.511 1.00 96.62 97 GLU A N 1
ATOM 776 C CA . GLU A 1 97 ? -19.241 3.769 3.202 1.00 96.62 97 GLU A CA 1
ATOM 777 C C . GLU A 1 97 ? -17.741 4.011 3.046 1.00 96.62 97 GLU A C 1
ATOM 779 O O . GLU A 1 97 ? -17.290 4.561 2.038 1.00 96.62 97 GLU A O 1
ATOM 784 N N . GLN A 1 98 ? -16.951 3.456 3.961 1.00 97.56 98 GLN A N 1
ATOM 785 C CA . GLN A 1 98 ? -15.494 3.497 3.923 1.00 97.56 98 GLN A CA 1
ATOM 786 C C . GLN A 1 98 ? -14.931 2.826 2.660 1.00 97.56 98 GLN A C 1
ATOM 788 O O . GLN A 1 98 ? -14.029 3.355 2.003 1.00 97.56 98 GLN A O 1
ATOM 793 N N . ARG A 1 99 ? -15.498 1.683 2.243 1.00 96.88 99 ARG A N 1
ATOM 794 C CA . ARG A 1 99 ? -15.103 1.019 0.986 1.00 96.88 99 ARG A CA 1
ATOM 795 C C . ARG A 1 99 ? -15.404 1.851 -0.255 1.00 96.88 99 ARG A C 1
ATOM 797 O O . ARG A 1 99 ? -14.693 1.701 -1.246 1.00 96.88 99 ARG A O 1
ATOM 804 N N . ALA A 1 100 ? -16.433 2.697 -0.240 1.00 96.31 100 ALA A N 1
ATOM 805 C CA . ALA A 1 100 ? -16.709 3.575 -1.373 1.00 96.31 100 ALA A CA 1
ATOM 806 C C . ALA A 1 100 ? -15.566 4.584 -1.571 1.00 96.31 100 ALA A C 1
ATOM 808 O O . ALA A 1 100 ? -15.112 4.773 -2.702 1.00 96.31 100 ALA A O 1
ATOM 809 N N . ILE A 1 101 ? -15.044 5.148 -0.473 1.00 95.19 101 ILE A N 1
ATOM 810 C CA . ILE A 1 101 ? -13.850 6.008 -0.486 1.00 95.19 101 ILE A CA 1
ATOM 811 C C . ILE A 1 101 ? -12.664 5.225 -1.061 1.00 95.19 101 ILE A C 1
ATOM 813 O O . ILE A 1 101 ? -12.093 5.628 -2.075 1.00 95.19 101 ILE A O 1
ATOM 817 N N . TYR A 1 102 ? -12.381 4.046 -0.501 1.00 95.00 102 TYR A N 1
ATOM 818 C CA . TYR A 1 102 ? -11.281 3.190 -0.950 1.00 95.00 102 TYR A CA 1
ATOM 819 C C . TYR A 1 102 ? -11.358 2.841 -2.450 1.00 95.00 102 TYR A C 1
ATOM 821 O O . TYR A 1 102 ? -10.369 2.916 -3.180 1.00 95.00 102 TYR A O 1
ATOM 829 N N . PHE A 1 103 ? -12.538 2.489 -2.971 1.00 95.00 103 PHE A N 1
ATOM 830 C CA . PHE A 1 103 ? -12.693 2.140 -4.388 1.00 95.00 103 PHE A CA 1
ATOM 831 C C . PHE A 1 103 ? -12.550 3.329 -5.337 1.00 95.00 103 PHE A C 1
ATOM 833 O O . PHE A 1 103 ? -12.045 3.155 -6.456 1.00 95.00 103 PHE A O 1
ATOM 840 N N . ASN A 1 104 ? -12.948 4.528 -4.914 1.00 94.44 104 ASN A N 1
ATOM 841 C CA . ASN A 1 104 ? -12.699 5.740 -5.690 1.00 94.44 104 ASN A CA 1
ATOM 842 C C . ASN A 1 104 ? -11.193 5.977 -5.855 1.00 94.44 104 ASN A C 1
ATOM 844 O O . ASN A 1 104 ? -10.729 6.302 -6.950 1.00 94.44 104 ASN A O 1
ATOM 848 N N . GLU A 1 105 ? -10.411 5.700 -4.819 1.00 92.25 105 GLU A N 1
ATOM 849 C CA . GLU A 1 105 ? -8.955 5.850 -4.845 1.00 92.25 105 GLU A CA 1
ATOM 850 C C . GLU A 1 105 ? -8.282 4.776 -5.678 1.00 92.25 105 GLU A C 1
ATOM 852 O O . GLU A 1 105 ? -7.458 5.092 -6.535 1.00 92.25 105 GLU A O 1
ATOM 857 N N . LYS A 1 106 ? -8.719 3.518 -5.565 1.00 93.50 106 LYS A N 1
ATOM 858 C CA . LYS A 1 106 ? -8.275 2.460 -6.488 1.00 93.50 106 LYS A CA 1
ATOM 859 C C . LYS A 1 106 ? -8.584 2.820 -7.940 1.00 93.50 106 LYS A C 1
ATOM 861 O O . LYS A 1 106 ? -7.797 2.508 -8.835 1.00 93.50 106 LYS A O 1
ATOM 866 N N . THR A 1 107 ? -9.700 3.496 -8.197 1.00 95.12 107 THR A N 1
ATOM 867 C CA . THR A 1 107 ? -10.047 3.985 -9.537 1.00 95.12 107 THR A CA 1
ATOM 868 C C . THR A 1 107 ? -9.123 5.119 -9.982 1.00 95.12 107 THR A C 1
ATOM 870 O O . THR A 1 107 ? -8.650 5.105 -11.122 1.00 95.12 107 THR A O 1
ATOM 873 N N . ALA A 1 108 ? -8.809 6.067 -9.100 1.00 93.88 108 ALA A N 1
ATOM 874 C CA . ALA A 1 108 ? -7.843 7.128 -9.374 1.00 93.88 108 ALA A CA 1
ATOM 875 C C . ALA A 1 108 ? -6.439 6.558 -9.648 1.00 93.88 108 ALA A C 1
ATOM 877 O O . ALA A 1 108 ? -5.822 6.901 -10.659 1.00 93.88 108 ALA A O 1
ATOM 878 N N . LEU A 1 109 ? -5.981 5.612 -8.829 1.00 93.94 109 LEU A N 1
ATOM 879 C CA . LEU A 1 109 ? -4.708 4.918 -8.999 1.00 93.94 109 LEU A CA 1
ATOM 880 C C . LEU A 1 109 ? -4.646 4.171 -10.335 1.00 93.94 109 LEU A C 1
ATOM 882 O O . LEU A 1 109 ? -3.646 4.257 -11.045 1.00 93.94 109 LEU A O 1
ATOM 886 N N . ARG A 1 110 ? -5.724 3.488 -10.744 1.00 95.25 110 ARG A N 1
ATOM 887 C CA . ARG A 1 110 ? -5.795 2.841 -12.069 1.00 95.25 110 ARG A CA 1
ATOM 888 C C . ARG A 1 110 ? -5.593 3.841 -13.208 1.00 95.25 110 ARG A C 1
ATOM 890 O O . ARG A 1 110 ? -4.864 3.530 -14.147 1.00 95.25 110 ARG A O 1
ATOM 897 N N . LYS A 1 111 ? -6.179 5.041 -13.121 1.00 96.44 111 LYS A N 1
ATOM 898 C CA . LYS A 1 111 ? -5.974 6.108 -14.119 1.00 96.44 111 LYS A CA 1
ATOM 899 C C . LYS A 1 111 ? -4.522 6.592 -14.137 1.00 96.44 111 LYS A C 1
ATOM 901 O O . LYS A 1 111 ? -3.947 6.728 -15.215 1.00 96.44 111 LYS A O 1
ATOM 906 N N . GLN A 1 112 ? -3.913 6.789 -12.967 1.00 95.25 112 GLN A N 1
ATOM 907 C CA . GLN A 1 112 ? -2.499 7.173 -12.862 1.00 95.25 112 GLN A CA 1
ATOM 908 C C . GLN A 1 112 ? -1.577 6.110 -13.470 1.00 95.25 112 GLN A C 1
ATOM 910 O O . GLN A 1 112 ? -0.701 6.437 -14.268 1.00 95.25 112 GLN A O 1
ATOM 915 N N . LYS A 1 113 ? -1.820 4.832 -13.164 1.00 95.62 113 LYS A N 1
ATOM 916 C CA . LYS A 1 113 ? -1.073 3.697 -13.723 1.00 95.62 113 LYS A CA 1
ATOM 917 C C . LYS A 1 113 ? -1.246 3.586 -15.237 1.00 95.62 113 LYS A C 1
ATOM 919 O O . LYS A 1 113 ? -0.267 3.353 -15.937 1.00 95.62 113 LYS A O 1
ATOM 924 N N . ALA A 1 114 ? -2.456 3.794 -15.754 1.00 96.81 114 ALA A N 1
ATOM 925 C CA . ALA A 1 114 ? -2.705 3.793 -17.194 1.00 96.81 114 ALA A CA 1
ATOM 926 C C . ALA A 1 114 ? -1.930 4.914 -17.902 1.00 96.81 114 ALA A C 1
ATOM 928 O O . ALA A 1 114 ? -1.260 4.652 -18.900 1.00 96.81 114 ALA A O 1
ATOM 929 N N . LYS A 1 115 ? -1.958 6.135 -17.348 1.00 97.06 115 LYS A N 1
ATOM 930 C CA . LYS A 1 115 ? -1.173 7.265 -17.861 1.00 97.06 115 LYS A CA 1
ATOM 931 C C . LYS A 1 115 ? 0.325 6.956 -17.833 1.00 97.06 115 LYS A C 1
ATOM 933 O O . LYS A 1 115 ? 0.973 7.043 -18.866 1.00 97.06 115 LYS A O 1
ATOM 938 N N . ALA A 1 116 ? 0.854 6.522 -16.689 1.00 96.69 116 ALA A N 1
ATOM 939 C CA . ALA A 1 116 ? 2.273 6.198 -16.545 1.00 96.69 116 ALA A CA 1
ATOM 940 C C . ALA A 1 116 ? 2.717 5.078 -17.499 1.00 96.69 116 ALA A C 1
ATOM 942 O O . ALA A 1 116 ? 3.786 5.163 -18.093 1.00 96.69 116 ALA A O 1
ATOM 943 N N . SER A 1 117 ? 1.890 4.043 -17.682 1.00 97.00 117 SER A N 1
ATOM 944 C CA . SER A 1 117 ? 2.183 2.966 -18.629 1.00 97.00 117 SER A CA 1
ATOM 945 C C . SER A 1 117 ? 2.236 3.470 -20.067 1.00 97.00 117 SER A C 1
ATOM 947 O O . SER A 1 117 ? 3.118 3.045 -20.806 1.00 97.00 117 SER A O 1
ATOM 949 N N . LYS A 1 118 ? 1.316 4.359 -20.462 1.00 97.62 118 LYS A N 1
ATOM 950 C CA . LYS A 1 118 ? 1.325 4.965 -21.795 1.00 97.62 118 LYS A CA 1
ATOM 951 C C . LYS A 1 118 ? 2.576 5.820 -21.999 1.00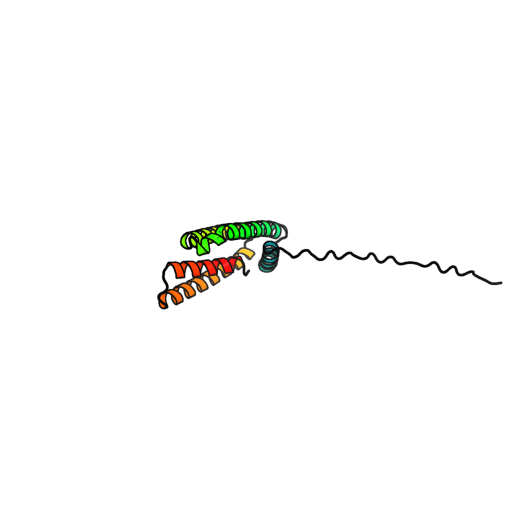 97.62 118 LYS A C 1
ATOM 953 O O . LYS A 1 118 ? 3.321 5.558 -22.933 1.00 97.62 118 LYS A O 1
ATOM 958 N N . ASP A 1 119 ? 2.839 6.751 -21.083 1.00 97.19 119 ASP A N 1
ATOM 959 C CA . ASP A 1 119 ? 3.974 7.678 -21.171 1.00 97.19 119 ASP A CA 1
ATOM 960 C C . ASP A 1 119 ? 5.314 6.914 -21.286 1.00 97.19 119 ASP A C 1
ATOM 962 O O . ASP A 1 119 ? 6.172 7.274 -22.086 1.00 97.19 119 ASP A O 1
ATOM 966 N N . LEU A 1 120 ? 5.473 5.813 -20.538 1.00 96.62 120 LEU A N 1
ATOM 967 C CA . LEU A 1 120 ? 6.673 4.968 -20.592 1.00 96.62 120 LEU A CA 1
ATOM 968 C C . LEU A 1 120 ? 6.786 4.139 -21.876 1.00 96.62 120 LEU A C 1
ATOM 970 O O . LEU A 1 120 ? 7.889 3.931 -22.379 1.00 96.62 120 LEU A O 1
ATOM 974 N N . LYS A 1 121 ? 5.663 3.651 -22.412 1.00 96.50 121 LYS A N 1
ATOM 975 C CA . LYS A 1 121 ? 5.663 2.956 -23.707 1.00 96.50 121 LYS A CA 1
ATOM 976 C C . LYS A 1 121 ? 6.049 3.909 -24.831 1.00 96.50 121 LYS A C 1
ATOM 978 O O . LYS A 1 121 ? 6.890 3.557 -25.652 1.00 96.50 121 LYS A O 1
ATOM 983 N N . ASP A 1 122 ? 5.492 5.117 -24.818 1.00 97.12 122 ASP A N 1
ATOM 984 C CA . ASP A 1 122 ? 5.783 6.155 -25.808 1.00 97.12 122 ASP A CA 1
ATOM 985 C C . ASP A 1 122 ? 7.263 6.592 -25.741 1.00 97.12 122 ASP A C 1
ATOM 987 O O . ASP A 1 122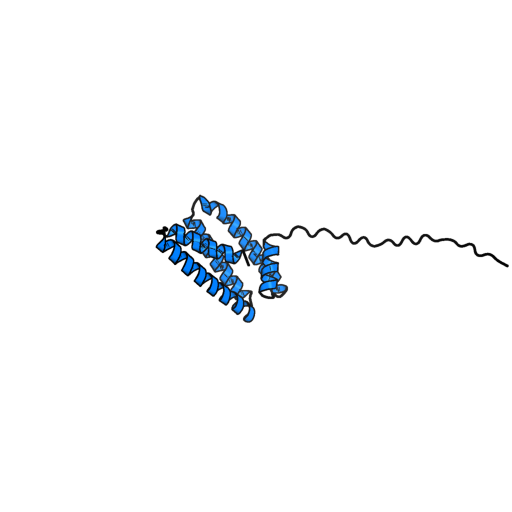 ? 7.854 6.933 -26.764 1.00 97.12 122 ASP A O 1
ATOM 991 N N . SER A 1 123 ? 7.900 6.504 -24.564 1.00 96.31 123 SER A N 1
ATOM 992 C CA . SER A 1 123 ? 9.337 6.757 -24.383 1.00 96.31 123 SER A CA 1
ATOM 993 C C . SER A 1 123 ? 10.248 5.553 -24.674 1.00 96.31 123 SER A C 1
ATOM 995 O O . SER A 1 123 ? 11.450 5.637 -24.425 1.00 96.31 123 SER A O 1
ATOM 997 N N . GLY A 1 124 ? 9.708 4.419 -25.132 1.00 97.00 124 GLY A N 1
ATOM 998 C CA . GLY A 1 124 ? 10.489 3.214 -25.439 1.00 97.00 124 GLY A CA 1
ATOM 999 C C . GLY A 1 124 ? 11.013 2.452 -24.215 1.00 97.00 124 GLY A C 1
ATOM 1000 O O . GLY A 1 124 ? 12.011 1.740 -24.321 1.00 97.00 124 GLY A O 1
ATOM 1001 N N . ALA A 1 125 ? 10.377 2.599 -23.048 1.00 96.38 125 ALA A N 1
ATOM 1002 C CA . ALA A 1 125 ? 10.754 1.839 -21.860 1.00 96.38 125 ALA A CA 1
ATOM 1003 C C . ALA A 1 125 ? 10.504 0.334 -22.053 1.00 96.38 125 ALA A C 1
ATOM 1005 O O . ALA A 1 125 ? 9.520 -0.086 -22.662 1.00 96.38 125 ALA A O 1
ATOM 1006 N N . SER A 1 126 ? 11.379 -0.481 -21.467 1.00 95.00 126 SER A N 1
ATOM 1007 C CA . SER A 1 126 ? 11.200 -1.935 -21.398 1.00 95.00 126 SER A CA 1
ATOM 1008 C C . SER A 1 126 ? 10.019 -2.330 -20.507 1.00 95.00 126 SE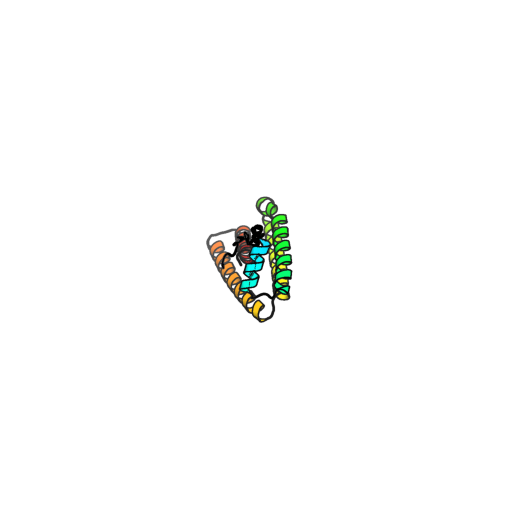R A C 1
ATOM 1010 O O . SER A 1 126 ? 9.653 -1.614 -19.570 1.00 95.00 126 SER A O 1
ATOM 1012 N N . ASP A 1 127 ? 9.486 -3.533 -20.725 1.00 92.19 127 ASP A N 1
ATOM 1013 C CA . ASP A 1 127 ? 8.402 -4.084 -19.905 1.00 92.19 127 ASP A CA 1
ATOM 1014 C C . ASP A 1 127 ? 8.753 -4.109 -18.413 1.00 92.19 127 ASP A C 1
ATOM 1016 O O . ASP A 1 127 ? 7.927 -3.747 -17.578 1.00 92.19 127 ASP A O 1
ATOM 1020 N N . LEU A 1 128 ? 9.998 -4.455 -18.062 1.00 89.81 128 LEU A N 1
ATOM 1021 C CA . LEU A 1 128 ? 10.453 -4.466 -16.671 1.00 89.81 128 LEU A CA 1
ATOM 1022 C C . LEU A 1 128 ? 10.435 -3.064 -16.045 1.00 89.81 128 LEU A C 1
ATOM 1024 O O . LEU A 1 128 ? 10.017 -2.916 -14.899 1.00 89.81 128 LEU A O 1
ATOM 1028 N N . GLN A 1 129 ? 10.852 -2.032 -16.782 1.00 92.25 129 GLN A N 1
ATOM 1029 C CA . GLN A 1 129 ? 10.809 -0.647 -16.298 1.00 92.25 129 GLN A CA 1
ATOM 1030 C C . GLN A 1 129 ? 9.369 -0.171 -16.095 1.00 92.25 129 GLN A C 1
ATOM 1032 O O . GLN A 1 129 ? 9.069 0.483 -15.094 1.00 92.25 129 GLN A O 1
ATOM 1037 N N . ILE A 1 130 ? 8.468 -0.544 -17.008 1.00 94.31 130 ILE A N 1
ATOM 1038 C CA . ILE A 1 130 ? 7.037 -0.277 -16.863 1.00 94.31 130 ILE A CA 1
ATOM 1039 C C . ILE A 1 130 ? 6.511 -0.980 -15.610 1.00 94.31 130 ILE A C 1
ATOM 1041 O O . ILE A 1 130 ? 5.911 -0.333 -14.754 1.00 94.31 130 ILE A O 1
ATOM 1045 N N . GLU A 1 131 ? 6.765 -2.280 -15.452 1.00 93.62 131 GLU A N 1
ATOM 1046 C CA . GLU A 1 131 ? 6.292 -3.041 -14.296 1.00 93.62 131 GLU A CA 1
ATOM 1047 C C . GLU A 1 131 ? 6.810 -2.487 -12.967 1.00 93.62 131 GLU A C 1
ATOM 1049 O O . GLU A 1 131 ? 6.026 -2.351 -12.021 1.00 93.62 131 GLU A O 1
ATOM 1054 N N . LEU A 1 132 ? 8.098 -2.140 -12.898 1.00 91.62 132 LEU A N 1
ATOM 1055 C CA . LEU A 1 132 ? 8.699 -1.507 -11.727 1.00 91.62 132 LEU A CA 1
ATOM 1056 C C . LEU A 1 132 ? 7.964 -0.212 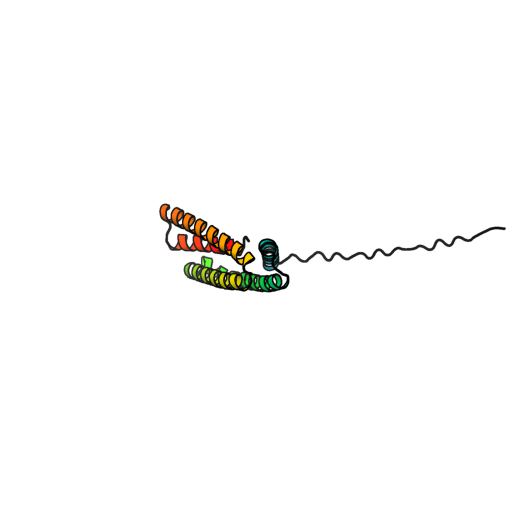-11.395 1.00 91.62 132 LEU A C 1
ATOM 1058 O O . LEU A 1 132 ? 7.462 -0.073 -10.279 1.00 91.62 132 LEU A O 1
ATOM 1062 N N . LYS A 1 133 ? 7.783 0.683 -12.374 1.00 93.50 133 LYS A N 1
ATOM 1063 C CA . LYS A 1 133 ? 7.120 1.965 -12.124 1.00 93.50 133 LYS A CA 1
ATOM 1064 C C . LYS A 1 133 ? 5.667 1.803 -11.683 1.00 93.50 133 LYS A C 1
ATOM 1066 O O . LYS A 1 133 ? 5.214 2.479 -10.760 1.00 93.50 133 LYS A O 1
ATOM 1071 N N . LEU A 1 134 ? 4.919 0.903 -12.318 1.00 94.44 134 LEU A N 1
ATOM 1072 C CA . LEU A 1 134 ? 3.526 0.641 -11.947 1.00 94.44 134 LEU A CA 1
ATOM 1073 C C . LEU A 1 134 ? 3.401 0.047 -10.541 1.00 94.44 134 LEU A C 1
ATOM 1075 O O . LEU A 1 134 ? 2.396 0.276 -9.866 1.00 94.44 134 LEU A O 1
ATOM 1079 N N . THR A 1 135 ? 4.398 -0.721 -10.115 1.00 91.50 135 THR A N 1
ATOM 1080 C CA . THR A 1 135 ? 4.433 -1.338 -8.789 1.00 91.50 135 THR A CA 1
ATOM 1081 C C . THR A 1 135 ? 4.897 -0.343 -7.725 1.00 91.50 135 THR A C 1
ATOM 1083 O O . THR A 1 135 ? 4.349 -0.339 -6.626 1.00 91.50 135 THR A O 1
ATOM 1086 N N . GLU A 1 136 ? 5.816 0.566 -8.054 1.00 89.50 136 GLU A N 1
ATOM 1087 C CA . GLU A 1 136 ? 6.174 1.703 -7.198 1.00 89.50 136 GLU A CA 1
ATOM 1088 C C . GLU A 1 136 ? 4.977 2.616 -6.936 1.00 89.50 136 GLU A C 1
ATOM 1090 O O . GLU A 1 136 ? 4.750 2.983 -5.789 1.00 89.50 136 GLU A O 1
ATOM 1095 N N . LEU A 1 137 ? 4.178 2.926 -7.964 1.00 91.88 137 LEU A N 1
ATOM 1096 C CA . LEU A 1 137 ? 2.940 3.696 -7.795 1.00 91.88 137 LEU A CA 1
ATOM 1097 C C . LEU A 1 137 ? 1.951 2.990 -6.858 1.00 91.88 137 LEU A C 1
ATOM 1099 O O . LEU A 1 137 ? 1.319 3.636 -6.028 1.00 91.88 137 LEU A O 1
ATOM 1103 N N . GLU A 1 138 ? 1.831 1.663 -6.961 1.00 87.50 138 GLU A N 1
ATOM 1104 C CA . GLU A 1 138 ? 1.004 0.880 -6.037 1.00 87.50 138 GLU A CA 1
ATOM 1105 C C . GLU A 1 138 ? 1.554 0.951 -4.607 1.00 87.50 138 GLU A C 1
ATOM 1107 O O . GLU A 1 138 ? 0.797 1.208 -3.678 1.00 87.50 138 GLU A O 1
ATOM 1112 N N . ARG A 1 139 ? 2.871 0.779 -4.430 1.00 84.94 139 ARG A N 1
ATOM 1113 C CA . ARG A 1 139 ? 3.544 0.861 -3.126 1.00 84.94 139 ARG A CA 1
ATOM 1114 C C . ARG A 1 139 ? 3.360 2.231 -2.489 1.00 84.94 139 ARG A C 1
ATOM 1116 O O . ARG A 1 139 ? 3.003 2.315 -1.323 1.00 84.94 139 ARG A O 1
ATOM 1123 N N . GLU A 1 140 ? 3.576 3.294 -3.253 1.00 85.38 140 GLU A N 1
ATOM 1124 C CA . GLU A 1 140 ? 3.359 4.659 -2.787 1.00 85.38 140 GLU A CA 1
ATOM 1125 C C . GLU A 1 140 ? 1.916 4.862 -2.336 1.00 85.38 140 GLU A C 1
ATOM 1127 O O . GLU A 1 140 ? 1.703 5.483 -1.306 1.00 85.38 140 GLU A O 1
ATOM 1132 N N . ASN A 1 141 ? 0.929 4.291 -3.026 1.00 81.56 141 ASN A N 1
ATOM 1133 C CA . ASN A 1 141 ? -0.462 4.363 -2.582 1.00 81.56 141 ASN A CA 1
ATOM 1134 C C . ASN A 1 141 ? -0.722 3.587 -1.276 1.00 81.56 141 ASN A C 1
ATOM 1136 O O . ASN A 1 141 ? -1.660 3.905 -0.557 1.00 81.56 141 ASN A O 1
ATOM 1140 N N . LEU A 1 142 ? 0.083 2.569 -0.954 1.00 71.38 142 LEU A N 1
ATOM 1141 C CA . LEU A 1 142 ? -0.011 1.840 0.317 1.00 71.38 142 LEU A CA 1
ATOM 1142 C C . LEU A 1 142 ? 0.624 2.606 1.486 1.00 71.38 142 LEU A C 1
ATOM 1144 O O . LEU A 1 142 ? 0.237 2.370 2.625 1.00 71.38 142 LEU A O 1
ATOM 1148 N N . THR A 1 143 ? 1.602 3.480 1.222 1.00 70.62 143 THR A N 1
ATOM 1149 C CA . THR A 1 143 ? 2.408 4.147 2.264 1.00 70.62 143 THR A CA 1
ATOM 1150 C C . THR A 1 143 ? 2.225 5.667 2.338 1.00 70.62 143 THR A C 1
ATOM 1152 O O . THR A 1 143 ? 2.660 6.275 3.309 1.00 70.62 143 THR A O 1
ATOM 1155 N N . LYS A 1 144 ? 1.649 6.307 1.308 1.00 61.34 144 LYS A N 1
ATOM 1156 C CA . LYS A 1 144 ? 1.381 7.760 1.242 1.00 61.34 144 LYS A CA 1
ATOM 1157 C C . LYS A 1 144 ? -0.046 8.137 1.626 1.00 61.34 144 LYS A C 1
ATOM 1159 O O . LYS A 1 144 ? -0.360 9.328 1.601 1.00 61.34 144 LYS A O 1
ATOM 1164 N N . GLU A 1 145 ? -0.902 7.188 1.973 1.00 50.75 145 GLU A N 1
ATOM 1165 C CA . GLU A 1 145 ? -2.219 7.466 2.569 1.00 50.75 145 GLU A CA 1
ATOM 1166 C C . GLU A 1 145 ? -2.151 7.618 4.079 1.00 50.75 145 GLU A C 1
ATOM 1168 O O . GLU A 1 145 ? -3.169 8.035 4.657 1.00 50.75 145 GLU A O 1
#

Secondary structure (DSSP, 8-state):
--------------------PPPPPPPHHHHHHHHHHHHHT--HHHHHHHHHHHHHHHHHHHTTTTHHHH-HHHHHHHHHHHHHHHHHHHHHHS-HHHHHHHHHHHHHHHHHHHHHHHHHHHTT--HHHHHHHHHHHHHHHHH--

Foldseek 3Di:
DDDDDDDPDPPPPPDPPPPPPPPDPDDLLLVLLVVLCVVLVADPVLSVVSSVLSVVLVVLLVVLVVCVPVPVPVSLVSLVVSLVVVVVVQVVSHDPVSVVSVVVVVVVLVVVLVVLLVVCVVVVHDPSVSSSVNSVSSVCVVRVD

pLDDT: mean 85.43, std 17.87, range [36.53, 97.94]

Radius of gyration: 26.34 Å; chains: 1; bounding box: 39×54×101 Å

Sequence (145 aa):
MKNVILSVAFLLFGLPVFSQTPLAPQSEAQQLTEKLAAKYNLTEDQKADMLVVQQRNFRNLAEIEDLKNTNPMLYVRKLKALAYAYDGTMRRLLDREQRAIYFNEKTALRKQKAKASKDLKDSGASDLQIELKLTELERENLTKE